Protein AF-0000000076759336 (afdb_homodimer)

Sequence (88 aa):
MPDYKDQIIENLQKEVEELKRIVEMQNDIIRDLREQLRKNSSNSMPDYKDQIIENLQKEVEELKRIVEMQNDIIRDLREQLRKNSSNS

Radius of gyration: 19.63 Å; Cα contacts (8 Å, |Δi|>4): 50; chains: 2; bounding box: 24×59×35 Å

pLDDT: mean 93.26, std 11.17, range [51.22, 98.94]

Secondary structure (DSSP, 8-state):
---HHHHHHHHHHHHHHHHHHHHHHHHHHHHHHHHHHHHHHHH-/---HHHHHHHHHHHHHHHHHHHHHHHHHHHHHHHHHHHHHHHH-

Foldseek 3Di:
DPDPVNVVVVVVVVVVVVVVVVVVVVVVVVVVVVVVVVVVVVVD/DPDPVNVVVVVVVVVVVVVVVVVVVVVVVVVVVVVVVVVVVVVD

Solvent-accessible surface area (backbone atoms only — not comparable to full-atom values): 4906 Å² total; per-residue (Å²): 123,83,53,68,68,55,55,51,44,52,54,44,51,52,50,40,52,52,44,52,52,50,45,51,52,48,51,50,51,45,52,52,49,51,50,54,51,51,55,54,60,71,71,102,125,85,52,68,67,55,55,52,44,53,53,41,50,51,48,39,52,52,44,52,51,49,44,53,51,48,49,49,52,45,52,53,48,51,52,53,52,51,55,54,56,70,74,98

Structure (mmCIF, N/CA/C/O backbone):
data_AF-0000000076759336-model_v1
#
loop_
_entity.id
_entity.type
_entity.pdbx_description
1 polymer Transposase
#
loop_
_atom_site.group_PDB
_atom_site.id
_atom_site.type_symbol
_atom_site.label_atom_id
_atom_site.label_alt_id
_atom_site.label_comp_id
_atom_site.label_asym_id
_atom_site.label_entity_id
_atom_site.label_seq_id
_atom_site.pdbx_PDB_ins_code
_atom_site.Cartn_x
_atom_site.Cartn_y
_atom_site.Cartn_z
_atom_site.occupancy
_atom_site.B_iso_or_equiv
_atom_site.auth_seq_id
_atom_site.auth_comp_id
_atom_site.auth_asym_id
_atom_site.auth_atom_id
_atom_site.pdbx_PDB_model_num
ATOM 1 N N . MET A 1 1 ? 10.164 29.656 14.469 1 51.31 1 MET A N 1
ATOM 2 C CA . MET A 1 1 ? 10.055 28.281 14.945 1 51.31 1 MET A CA 1
ATOM 3 C C . MET A 1 1 ? 9.031 27.5 14.125 1 51.31 1 MET A C 1
ATOM 5 O O . MET A 1 1 ? 7.938 28 13.859 1 51.31 1 MET A O 1
ATOM 9 N N . PRO A 1 2 ? 9.352 26.547 13.352 1 61.44 2 PRO A N 1
ATOM 10 C CA . PRO A 1 2 ? 8.242 25.984 12.594 1 61.44 2 PRO A CA 1
ATOM 11 C C . PRO A 1 2 ? 7.059 25.594 13.477 1 61.44 2 PRO A C 1
ATOM 13 O O . PRO A 1 2 ? 7.25 25.141 14.602 1 61.44 2 PRO A O 1
ATOM 16 N N . ASP A 1 3 ? 5.797 26.188 13.312 1 85.56 3 ASP A N 1
ATOM 17 C CA . ASP A 1 3 ? 4.531 25.844 13.961 1 85.56 3 ASP A CA 1
ATOM 18 C C . ASP A 1 3 ? 4.34 24.328 14.039 1 85.56 3 ASP A C 1
ATOM 20 O O . ASP A 1 3 ? 4.688 23.609 13.102 1 85.56 3 ASP A O 1
ATOM 24 N N . TYR A 1 4 ? 4.473 23.953 15.281 1 91.62 4 TYR A N 1
ATOM 25 C CA . TYR A 1 4 ? 4.273 22.547 15.602 1 91.62 4 TYR A CA 1
ATOM 26 C C . TYR A 1 4 ? 3.373 21.875 14.578 1 91.62 4 TYR A C 1
ATOM 28 O O . TYR A 1 4 ? 3.629 20.734 14.164 1 91.62 4 TYR A O 1
ATOM 36 N N . LYS A 1 5 ? 2.277 22.469 14.195 1 94.62 5 LYS A N 1
ATOM 37 C CA . LYS A 1 5 ? 1.328 21.906 13.234 1 94.62 5 LYS A CA 1
ATOM 38 C C . LYS A 1 5 ? 1.969 21.75 11.859 1 94.62 5 LYS A C 1
ATOM 40 O O . LYS A 1 5 ? 1.66 20.797 11.125 1 94.62 5 LYS A O 1
ATOM 45 N N . ASP A 1 6 ? 2.873 22.594 11.523 1 94.25 6 ASP A N 1
ATOM 46 C CA . ASP A 1 6 ? 3.602 22.469 10.266 1 94.25 6 ASP A CA 1
ATOM 47 C C . ASP A 1 6 ? 4.445 21.188 10.25 1 94.25 6 ASP A C 1
ATOM 49 O O . ASP A 1 6 ? 4.527 20.5 9.227 1 94.25 6 ASP A O 1
ATOM 53 N N . GLN A 1 7 ? 5.062 20.953 11.305 1 95.81 7 GLN A N 1
ATOM 54 C CA . GLN A 1 7 ? 5.883 19.75 11.422 1 95.81 7 GLN A CA 1
ATOM 55 C C . GLN A 1 7 ? 5.035 18.484 11.305 1 95.81 7 GLN A C 1
ATOM 57 O O . GLN A 1 7 ? 5.453 17.5 10.68 1 95.81 7 GLN A O 1
ATOM 62 N N . ILE A 1 8 ? 3.832 18.484 11.898 1 96.94 8 ILE A N 1
ATOM 63 C CA . ILE A 1 8 ? 2.926 17.344 11.82 1 96.94 8 ILE A CA 1
ATOM 64 C C . ILE A 1 8 ? 2.523 17.109 10.367 1 96.94 8 ILE A C 1
ATOM 66 O O . ILE A 1 8 ? 2.57 15.969 9.891 1 96.94 8 ILE A O 1
ATOM 70 N N . ILE A 1 9 ? 2.18 18.172 9.703 1 97.75 9 ILE A N 1
ATOM 71 C CA . ILE A 1 9 ? 1.753 18.094 8.305 1 97.75 9 ILE A CA 1
ATOM 72 C C . ILE A 1 9 ? 2.873 17.5 7.457 1 97.75 9 ILE A C 1
ATOM 74 O O . ILE A 1 9 ? 2.637 16.594 6.652 1 97.75 9 ILE A O 1
ATOM 78 N N . GLU A 1 10 ? 4.074 17.984 7.719 1 97.81 10 GLU A N 1
ATOM 79 C CA . GLU A 1 10 ? 5.219 17.5 6.957 1 97.81 10 GLU A CA 1
ATOM 80 C C . GLU A 1 10 ? 5.445 16 7.199 1 97.81 10 GLU A C 1
ATOM 82 O O . GLU A 1 10 ? 5.707 15.25 6.262 1 97.81 10 GLU A O 1
ATOM 87 N N . ASN A 1 11 ? 5.367 15.633 8.43 1 98.44 11 ASN A N 1
ATOM 88 C CA . ASN A 1 11 ? 5.559 14.227 8.773 1 98.44 11 ASN A CA 1
ATOM 89 C C . ASN A 1 11 ? 4.484 13.344 8.141 1 98.44 11 ASN A C 1
ATOM 91 O O . ASN A 1 11 ? 4.785 12.266 7.621 1 98.44 11 ASN A O 1
ATOM 95 N N . LEU A 1 12 ? 3.262 13.82 8.188 1 98.81 12 LEU A N 1
ATOM 96 C CA . LEU A 1 12 ? 2.164 13.055 7.605 1 98.81 12 LEU A CA 1
ATOM 97 C C . LEU A 1 12 ? 2.312 12.969 6.09 1 98.81 12 LEU A C 1
ATOM 99 O O . LEU A 1 12 ? 2.047 11.914 5.5 1 98.81 12 LEU A O 1
ATOM 103 N N . GLN A 1 13 ? 2.723 13.914 5.453 1 98.88 13 GLN A N 1
ATOM 104 C CA . GLN A 1 13 ? 2.947 13.898 4.012 1 98.88 13 GLN A CA 1
ATOM 105 C C . GLN A 1 13 ? 4.027 12.891 3.635 1 98.88 13 GLN A C 1
ATOM 107 O O . GLN A 1 13 ? 3.898 12.18 2.637 1 98.88 13 GLN A O 1
ATOM 112 N N . LYS A 1 14 ? 5.023 12.914 4.449 1 98.88 14 LYS A N 1
ATOM 113 C CA . LYS A 1 14 ? 6.086 11.945 4.207 1 98.88 14 LYS A CA 1
ATOM 114 C C . LYS A 1 14 ? 5.566 10.516 4.344 1 98.88 14 LYS A C 1
ATOM 116 O O . LYS A 1 14 ? 5.934 9.633 3.562 1 98.88 14 LYS A O 1
ATOM 121 N N . GLU A 1 15 ? 4.758 10.344 5.344 1 98.88 15 GLU A N 1
ATOM 122 C CA . GLU A 1 15 ? 4.176 9.016 5.543 1 98.88 15 GLU A CA 1
ATOM 123 C C . GLU A 1 15 ? 3.277 8.625 4.375 1 98.88 15 GLU A C 1
ATOM 125 O O . GLU A 1 15 ? 3.32 7.488 3.906 1 98.88 15 GLU A O 1
ATOM 130 N N . VAL A 1 16 ? 2.527 9.492 3.959 1 98.94 16 VAL A N 1
ATOM 131 C CA . VAL A 1 16 ? 1.648 9.25 2.818 1 98.94 16 VAL A CA 1
ATOM 132 C C . VAL A 1 16 ? 2.479 8.859 1.599 1 98.94 16 VAL A C 1
ATOM 134 O O . VAL A 1 16 ? 2.162 7.895 0.906 1 98.94 16 VAL A O 1
ATOM 137 N N . GLU A 1 17 ? 3.49 9.578 1.384 1 98.81 17 GLU A N 1
ATOM 138 C CA . GLU A 1 17 ? 4.34 9.289 0.232 1 98.81 17 GLU A CA 1
ATOM 139 C C . GLU A 1 17 ? 4.969 7.906 0.337 1 98.81 17 GLU A C 1
ATOM 141 O O . GLU A 1 17 ? 5.051 7.18 -0.654 1 98.81 17 GLU A O 1
ATOM 146 N N . GLU A 1 18 ? 5.465 7.57 1.46 1 98.88 18 GLU A N 1
ATOM 147 C CA . GLU A 1 18 ? 6.066 6.254 1.65 1 98.88 18 GLU A CA 1
ATOM 148 C C . GLU A 1 18 ? 5.047 5.141 1.433 1 98.88 18 GLU A C 1
ATOM 150 O O . GLU A 1 18 ? 5.336 4.148 0.763 1 98.88 18 GLU A O 1
ATOM 155 N N . LEU A 1 19 ? 3.895 5.383 1.975 1 98.94 19 LEU A N 1
ATOM 156 C CA . LEU A 1 19 ? 2.855 4.363 1.846 1 98.94 19 LEU A CA 1
ATOM 157 C C . LEU A 1 19 ? 2.412 4.223 0.393 1 98.94 19 LEU A C 1
ATOM 159 O O . LEU A 1 19 ? 2.152 3.109 -0.074 1 98.94 19 LEU A O 1
ATOM 163 N N . LYS A 1 20 ? 2.344 5.301 -0.288 1 98.94 20 LYS A N 1
ATOM 164 C CA . LYS A 1 20 ? 2.004 5.238 -1.706 1 98.94 20 LYS A CA 1
ATOM 165 C C . LYS A 1 20 ? 3.059 4.469 -2.492 1 98.94 20 LYS A C 1
ATOM 167 O O . LYS A 1 20 ? 2.729 3.715 -3.41 1 98.94 20 LYS A O 1
ATOM 172 N N . ARG A 1 21 ? 4.305 4.633 -2.133 1 98.94 21 ARG A N 1
ATOM 173 C CA . ARG A 1 21 ? 5.379 3.879 -2.77 1 98.94 21 ARG A CA 1
ATOM 174 C C . ARG A 1 21 ? 5.238 2.387 -2.492 1 98.94 21 ARG A C 1
ATOM 176 O O . ARG A 1 21 ? 5.414 1.563 -3.395 1 98.94 21 ARG A O 1
ATOM 183 N N . ILE A 1 22 ? 4.902 2.059 -1.271 1 98.94 22 ILE A N 1
ATOM 184 C CA . ILE A 1 22 ? 4.727 0.662 -0.889 1 98.94 22 ILE A CA 1
ATOM 185 C C . ILE A 1 22 ? 3.584 0.047 -1.692 1 98.94 22 ILE A C 1
ATOM 187 O O . ILE A 1 22 ? 3.719 -1.053 -2.234 1 98.94 22 ILE A O 1
ATOM 191 N N . VAL A 1 23 ? 2.553 0.744 -1.825 1 98.94 23 VAL A N 1
ATOM 192 C CA . VAL A 1 23 ? 1.379 0.253 -2.537 1 98.94 23 VAL A CA 1
ATOM 193 C C . VAL A 1 23 ? 1.736 -0.022 -3.996 1 98.94 23 VAL A C 1
ATOM 195 O O . VAL A 1 23 ? 1.337 -1.045 -4.559 1 98.94 23 VAL A O 1
ATOM 198 N N . GLU A 1 24 ? 2.471 0.875 -4.555 1 98.88 24 GLU A N 1
ATOM 199 C CA . GLU A 1 24 ? 2.889 0.703 -5.941 1 98.88 24 GLU A CA 1
ATOM 200 C C . GLU A 1 24 ? 3.76 -0.54 -6.105 1 98.88 24 GLU A C 1
ATOM 202 O O . GLU A 1 24 ? 3.561 -1.324 -7.035 1 98.88 24 GLU A O 1
ATOM 207 N N . MET A 1 25 ? 4.684 -0.655 -5.16 1 98.94 25 MET A N 1
ATOM 208 C CA . MET A 1 25 ? 5.566 -1.815 -5.215 1 98.94 25 MET A CA 1
ATOM 209 C C . MET A 1 25 ? 4.77 -3.111 -5.094 1 98.94 25 MET A C 1
ATOM 211 O O . MET A 1 25 ? 5.016 -4.066 -5.836 1 98.94 25 MET A O 1
ATOM 215 N N . GLN A 1 26 ? 3.818 -3.023 -4.148 1 98.94 26 GLN A N 1
ATOM 216 C CA . GLN A 1 26 ? 3.031 -4.227 -3.898 1 98.94 26 GLN A CA 1
ATOM 217 C C . GLN A 1 26 ? 2.123 -4.547 -5.082 1 98.94 26 GLN A C 1
ATOM 219 O O . GLN A 1 26 ? 1.893 -5.715 -5.398 1 98.94 26 GLN A O 1
ATOM 224 N N . ASN A 1 27 ? 1.634 -3.568 -5.691 1 98.94 27 ASN A N 1
ATOM 225 C CA . ASN A 1 27 ? 0.878 -3.773 -6.922 1 98.94 27 ASN A CA 1
ATOM 226 C C . ASN A 1 27 ? 1.704 -4.516 -7.969 1 98.94 27 ASN A C 1
ATOM 228 O O . ASN A 1 27 ? 1.195 -5.41 -8.648 1 98.94 27 ASN A O 1
ATOM 232 N N . ASP A 1 28 ? 2.928 -4.086 -8.102 1 98.88 28 ASP A N 1
ATOM 233 C CA . ASP A 1 28 ? 3.818 -4.746 -9.047 1 98.88 28 ASP A CA 1
ATOM 234 C C . ASP A 1 28 ? 4.035 -6.211 -8.672 1 98.88 28 ASP A C 1
ATOM 236 O O . ASP A 1 28 ? 3.988 -7.094 -9.531 1 98.88 28 ASP A O 1
ATOM 240 N N . ILE A 1 29 ? 4.238 -6.449 -7.418 1 98.94 29 ILE A N 1
ATOM 241 C CA . ILE A 1 29 ? 4.473 -7.797 -6.914 1 98.94 29 ILE A CA 1
ATOM 242 C C . ILE A 1 29 ? 3.252 -8.672 -7.191 1 98.94 29 ILE A C 1
ATOM 244 O O . ILE A 1 29 ? 3.387 -9.805 -7.668 1 98.94 29 ILE A O 1
ATOM 248 N N . ILE A 1 30 ? 2.1 -8.109 -6.945 1 98.94 30 ILE A N 1
ATOM 249 C CA . ILE A 1 30 ? 0.848 -8.828 -7.152 1 98.94 30 ILE A CA 1
ATOM 250 C C . ILE A 1 30 ? 0.693 -9.18 -8.633 1 98.94 30 ILE A C 1
ATOM 252 O O . ILE A 1 30 ? 0.342 -10.312 -8.977 1 98.94 30 ILE A O 1
ATOM 256 N N . ARG A 1 31 ? 1.016 -8.172 -9.461 1 98.75 31 ARG A N 1
ATOM 257 C CA . ARG A 1 31 ? 0.93 -8.406 -10.898 1 98.75 31 ARG A CA 1
ATOM 258 C C . ARG A 1 31 ? 1.85 -9.539 -11.328 1 98.75 31 ARG A C 1
ATOM 260 O O . ARG A 1 31 ? 1.444 -10.422 -12.086 1 98.75 31 ARG A O 1
ATOM 267 N N . ASP A 1 32 ? 3.059 -9.609 -10.859 1 98.81 32 ASP A N 1
ATOM 268 C CA . ASP A 1 32 ? 4.039 -10.625 -11.211 1 98.81 32 ASP A CA 1
ATOM 269 C C . ASP A 1 32 ? 3.59 -12.008 -10.742 1 98.81 32 ASP A C 1
ATOM 271 O O . ASP A 1 32 ? 3.688 -12.984 -11.484 1 98.81 32 ASP A O 1
ATOM 275 N N . LEU A 1 33 ? 3.078 -12.023 -9.617 1 98.69 33 LEU A N 1
ATOM 276 C CA . LEU A 1 33 ? 2.658 -13.297 -9.031 1 98.69 33 LEU A CA 1
ATOM 277 C C . LEU A 1 33 ? 1.467 -13.875 -9.789 1 98.69 33 LEU A C 1
ATOM 279 O O . LEU A 1 33 ? 1.409 -15.078 -10.039 1 98.69 33 LEU A O 1
ATOM 283 N N . ARG A 1 34 ? 0.642 -13 -10.195 1 98.12 34 ARG A N 1
ATOM 284 C CA . ARG A 1 34 ? -0.527 -13.438 -10.953 1 98.12 34 ARG A CA 1
ATOM 285 C C . ARG A 1 34 ? -0.124 -13.953 -12.328 1 98.12 34 ARG A C 1
ATOM 287 O O . ARG A 1 34 ? -0.702 -14.922 -12.828 1 98.12 34 ARG A O 1
ATOM 294 N N . GLU A 1 35 ? 0.851 -13.352 -12.875 1 97.62 35 GLU A N 1
ATOM 295 C CA . GLU A 1 35 ? 1.344 -13.797 -14.172 1 97.62 35 GLU A CA 1
ATOM 296 C C . GLU A 1 35 ? 1.999 -15.164 -14.078 1 97.62 35 GLU A C 1
ATOM 298 O O . GLU A 1 35 ? 1.8 -16.016 -14.945 1 97.62 35 GLU A O 1
ATOM 303 N N . GLN A 1 36 ? 2.734 -15.367 -13.047 1 97.44 36 GLN A N 1
ATOM 304 C CA . GLN A 1 36 ? 3.385 -16.656 -12.828 1 97.44 36 GLN A CA 1
ATOM 305 C C . GLN A 1 36 ? 2.355 -17.766 -12.641 1 97.44 36 GLN A C 1
ATOM 307 O O . GLN A 1 36 ? 2.498 -18.859 -13.195 1 97.44 36 GLN A O 1
ATOM 312 N N . LEU A 1 37 ? 1.3 -17.469 -11.961 1 95.94 37 LEU A N 1
ATOM 313 C CA . LEU A 1 37 ? 0.236 -18.438 -11.711 1 95.94 37 LEU A CA 1
ATOM 314 C C . LEU A 1 37 ? -0.478 -18.797 -13.016 1 95.94 37 LEU A C 1
ATOM 316 O O . LEU A 1 37 ? -0.794 -19.969 -13.242 1 95.94 37 LEU A O 1
ATOM 320 N N . ARG A 1 38 ? -0.638 -17.75 -13.773 1 95.31 38 ARG A N 1
ATOM 321 C CA . ARG A 1 38 ? -1.284 -17.953 -15.07 1 95.31 38 ARG A CA 1
ATOM 322 C C . ARG A 1 38 ? -0.438 -18.859 -15.961 1 95.31 38 ARG A C 1
ATOM 324 O O . ARG A 1 38 ? -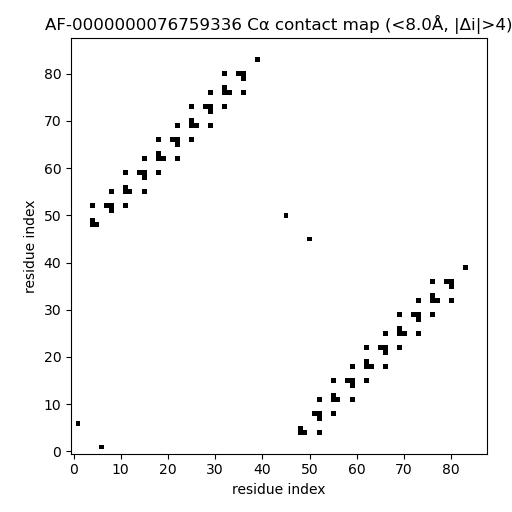0.957 -19.781 -16.594 1 95.31 38 ARG A O 1
ATOM 331 N N . LYS A 1 39 ? 0.869 -18.797 -16.078 1 93.38 39 LYS A N 1
ATOM 332 C CA . LYS A 1 39 ? 1.771 -19.594 -16.906 1 93.38 39 LYS A CA 1
ATOM 333 C C . LYS A 1 39 ? 1.802 -21.047 -16.438 1 93.38 39 LYS A C 1
ATOM 335 O O . LYS A 1 39 ? 1.863 -21.969 -17.266 1 93.38 39 LYS A O 1
ATOM 340 N N . ASN A 1 40 ? 1.664 -21.297 -15.188 1 86.62 40 ASN A N 1
ATOM 341 C CA . ASN A 1 4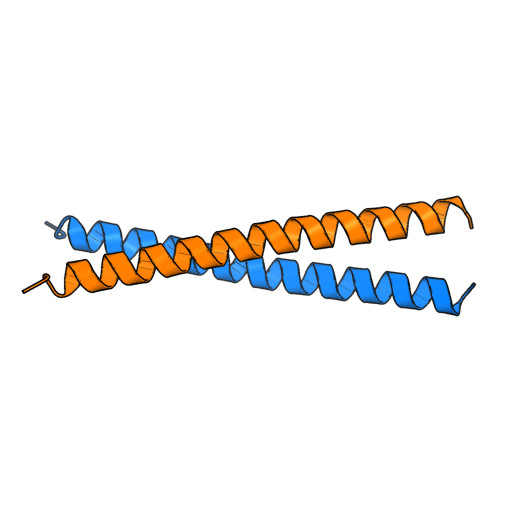0 ? 1.677 -22.641 -14.641 1 86.62 40 ASN A CA 1
ATOM 342 C C . ASN A 1 40 ? 0.396 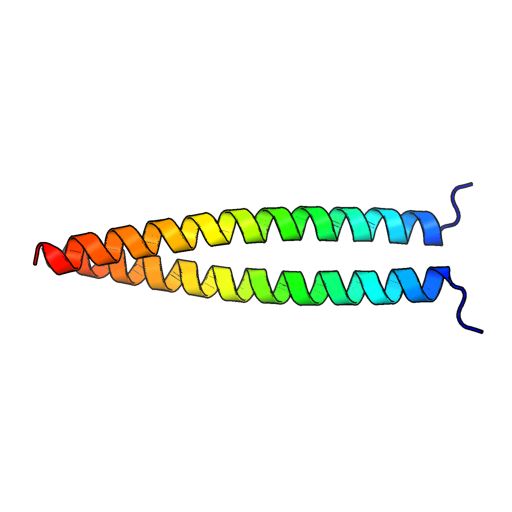-23.391 -14.977 1 86.62 40 ASN A C 1
ATOM 344 O O . ASN A 1 40 ? 0.421 -24.609 -15.172 1 86.62 40 ASN A O 1
ATOM 348 N N . SER A 1 41 ? -0.647 -22.672 -14.992 1 84.5 41 SER A N 1
ATOM 349 C CA . SER A 1 41 ? -1.925 -23.297 -15.312 1 84.5 41 SER A CA 1
ATOM 350 C C . SER A 1 41 ? -2 -23.688 -16.781 1 84.5 41 SER A C 1
ATOM 352 O O . SER A 1 41 ? -2.619 -24.688 -17.141 1 84.5 41 SER A O 1
ATOM 354 N N . SER A 1 42 ? -1.385 -22.844 -17.594 1 80.88 42 SER A N 1
ATOM 355 C CA . SER A 1 42 ? -1.448 -23.125 -19.016 1 80.88 42 SER A CA 1
ATOM 356 C C . SER A 1 42 ? -0.53 -24.281 -19.406 1 80.88 42 SER A C 1
ATOM 358 O O . SER A 1 42 ? -0.766 -24.969 -20.391 1 80.88 42 SER A O 1
ATOM 360 N N . ASN A 1 43 ? 0.469 -24.422 -18.688 1 73.69 43 ASN A N 1
ATOM 361 C CA . ASN A 1 43 ? 1.385 -25.516 -19 1 73.69 43 ASN A CA 1
ATOM 362 C C . ASN A 1 43 ? 0.918 -26.828 -18.375 1 73.69 43 ASN A C 1
ATOM 364 O O . ASN A 1 43 ? 1.438 -27.891 -18.703 1 73.69 43 ASN A O 1
ATOM 368 N N . SER A 1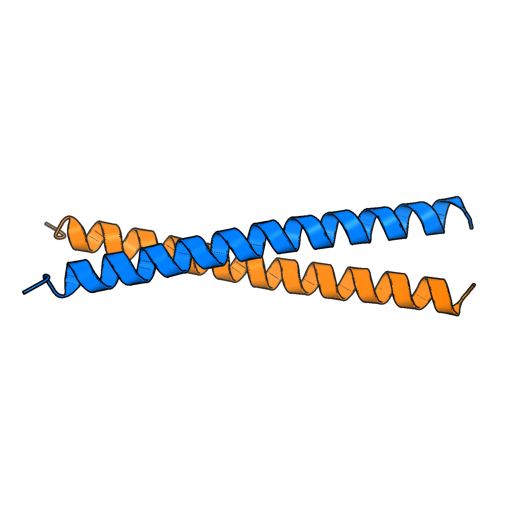 44 ? 0.066 -26.812 -17.375 1 60.34 44 SER A N 1
ATOM 369 C CA . SER A 1 44 ? -0.435 -28.078 -16.859 1 60.34 44 SER A CA 1
ATOM 370 C C . SER A 1 44 ? -1.606 -28.594 -17.688 1 60.34 44 SER A C 1
ATOM 372 O O . SER A 1 44 ? -1.743 -29.797 -17.906 1 60.34 44 SER A O 1
ATOM 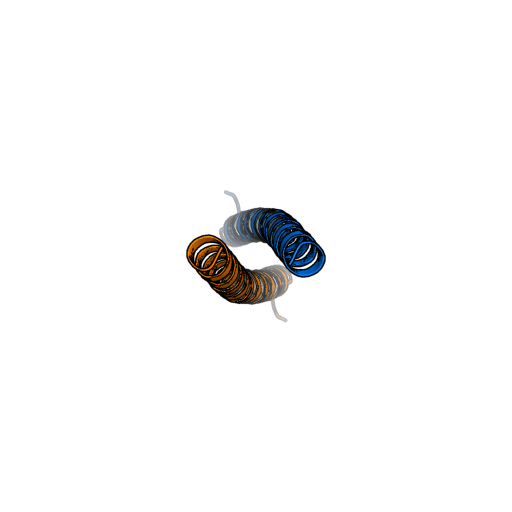374 N N . MET B 1 1 ? -13.906 28.125 14.25 1 51.22 1 MET B N 1
ATOM 375 C CA . MET B 1 1 ? -13.664 27.672 12.883 1 51.22 1 MET B CA 1
ATOM 376 C C . MET B 1 1 ? -12.477 26.719 12.828 1 51.22 1 MET B C 1
ATOM 378 O O . MET B 1 1 ? -11.43 26.984 13.43 1 51.22 1 MET B O 1
ATOM 382 N N . PRO B 1 2 ? -12.609 25.453 12.539 1 61.12 2 PRO B N 1
ATOM 383 C CA . PRO B 1 2 ? -11.383 24.656 12.609 1 61.12 2 PRO B CA 1
ATOM 384 C C . PRO B 1 2 ? -10.234 25.266 11.812 1 61.12 2 PRO B C 1
ATOM 386 O O . PRO B 1 2 ? -10.453 25.844 10.742 1 61.12 2 PRO B O 1
ATOM 389 N N . ASP B 1 3 ? -9.055 25.641 12.422 1 85.88 3 ASP B N 1
ATOM 390 C CA . ASP B 1 3 ? -7.805 26.078 11.812 1 85.88 3 ASP B CA 1
ATOM 391 C C . ASP B 1 3 ? -7.457 25.234 10.594 1 85.88 3 ASP B C 1
ATOM 393 O O . ASP B 1 3 ? -7.68 24.016 10.586 1 85.88 3 ASP B O 1
ATOM 397 N N . TYR B 1 4 ? -7.59 25.969 9.516 1 91.5 4 TYR B N 1
ATOM 398 C CA . TYR B 1 4 ? -7.258 25.359 8.227 1 91.5 4 TYR B CA 1
ATOM 399 C C . TYR B 1 4 ? -6.242 24.25 8.383 1 91.5 4 TYR B C 1
ATOM 401 O O . TYR B 1 4 ? -6.359 23.188 7.75 1 91.5 4 TYR B O 1
ATOM 409 N N . LYS B 1 5 ? -5.199 24.422 9.141 1 94.69 5 LYS B N 1
ATOM 410 C CA . LYS B 1 5 ? -4.148 23.438 9.359 1 94.69 5 LYS B CA 1
ATOM 411 C C . LYS B 1 5 ? -4.699 22.188 10.055 1 94.69 5 LYS B C 1
ATOM 413 O O . LYS B 1 5 ? -4.254 21.078 9.789 1 94.69 5 LYS B O 1
ATOM 418 N N . ASP B 1 6 ? -5.656 22.359 10.875 1 94.19 6 ASP B N 1
ATOM 419 C CA . ASP B 1 6 ? -6.301 21.219 11.523 1 94.19 6 ASP B CA 1
ATOM 420 C C . ASP B 1 6 ? -7 20.328 10.492 1 94.19 6 ASP B C 1
ATOM 422 O O . ASP B 1 6 ? -6.957 19.094 10.594 1 94.19 6 ASP B O 1
ATOM 426 N N . GLN B 1 7 ? -7.645 20.922 9.617 1 95.75 7 GLN B N 1
ATOM 427 C CA .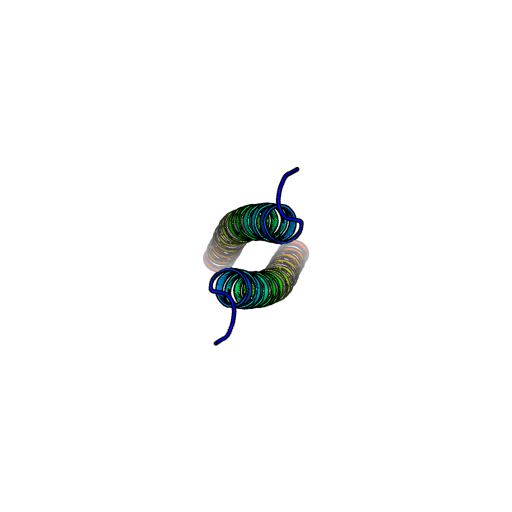 GLN B 1 7 ? -8.344 20.188 8.562 1 95.75 7 GLN B CA 1
ATOM 428 C C . GLN B 1 7 ? -7.359 19.406 7.695 1 95.75 7 GLN B C 1
ATOM 430 O O . GLN B 1 7 ? -7.637 18.281 7.301 1 95.75 7 GLN B O 1
ATOM 435 N N . ILE B 1 8 ? -6.195 20.016 7.395 1 96.94 8 ILE B N 1
ATOM 436 C CA . ILE B 1 8 ? -5.168 19.344 6.598 1 96.94 8 ILE B CA 1
ATOM 437 C C . ILE B 1 8 ? -4.668 18.109 7.336 1 96.94 8 ILE B C 1
ATOM 439 O O . ILE B 1 8 ? -4.566 17.031 6.75 1 96.94 8 ILE B O 1
ATOM 443 N N . ILE B 1 9 ? -4.398 18.281 8.602 1 97.69 9 ILE B N 1
ATOM 444 C CA . ILE B 1 9 ? -3.895 17.188 9.438 1 97.69 9 ILE B CA 1
ATOM 445 C C . ILE B 1 9 ? -4.898 16.047 9.445 1 97.69 9 ILE B C 1
ATOM 447 O O . ILE B 1 9 ? -4.527 14.883 9.25 1 97.69 9 ILE B O 1
ATOM 451 N N . GLU B 1 10 ? -6.148 16.406 9.602 1 97.88 10 GLU B N 1
ATOM 452 C CA . GLU B 1 10 ? -7.195 15.398 9.641 1 97.88 10 GLU B CA 1
ATOM 453 C C . GLU B 1 10 ? -7.277 14.641 8.32 1 97.88 10 GLU B C 1
ATOM 455 O O . GLU B 1 10 ? -7.414 13.414 8.305 1 97.88 10 GLU B O 1
ATOM 460 N N . ASN B 1 11 ? -7.227 15.367 7.254 1 98.38 11 ASN B N 1
ATOM 461 C CA . ASN B 1 11 ? -7.285 14.75 5.934 1 98.38 11 ASN B CA 1
ATOM 462 C C . ASN B 1 11 ? -6.094 13.828 5.691 1 98.38 11 ASN B C 1
ATOM 464 O O . ASN B 1 11 ? -6.25 12.727 5.16 1 98.38 11 ASN B O 1
ATOM 468 N N . LEU B 1 12 ? -4.941 14.289 6.105 1 98.81 12 LEU B N 1
ATOM 469 C CA . LEU B 1 12 ? -3.738 13.477 5.93 1 98.81 12 LEU B CA 1
ATOM 470 C C . LEU B 1 12 ? -3.793 12.227 6.793 1 98.81 12 LEU B C 1
ATOM 472 O O . LEU B 1 12 ? -3.389 11.148 6.355 1 98.81 12 LEU B O 1
ATOM 476 N N . GLN B 1 13 ? -4.266 12.266 7.914 1 98.81 13 GLN B N 1
ATOM 477 C CA . GLN B 1 13 ? -4.41 11.109 8.789 1 98.81 13 GLN B CA 1
ATOM 478 C C . GLN B 1 13 ? -5.352 10.078 8.188 1 98.81 13 GLN B C 1
ATOM 480 O O . GLN B 1 13 ? -5.09 8.875 8.258 1 98.81 13 GLN B O 1
ATOM 485 N N . LYS B 1 14 ? -6.379 10.617 7.66 1 98.88 14 LYS B N 1
ATOM 486 C CA . LYS B 1 14 ? -7.316 9.711 7.004 1 98.88 14 LYS B CA 1
ATOM 487 C C . LYS B 1 14 ? -6.656 9 5.828 1 98.88 14 LYS B C 1
ATOM 489 O O . LYS B 1 14 ? -6.887 7.805 5.609 1 98.88 14 LYS B O 1
ATOM 494 N N . GLU B 1 15 ? -5.887 9.758 5.098 1 98.88 15 GLU B N 1
ATOM 495 C CA . GLU B 1 15 ? -5.18 9.156 3.965 1 98.88 15 GLU B CA 1
ATOM 496 C C . GLU B 1 15 ? -4.176 8.109 4.434 1 98.88 15 GLU B C 1
ATOM 498 O O . GLU B 1 15 ? -4.07 7.035 3.834 1 98.88 15 GLU B O 1
ATOM 503 N N . VAL B 1 16 ? -3.496 8.398 5.402 1 98.94 16 VAL B N 1
ATOM 504 C CA . VAL B 1 16 ? -2.535 7.461 5.969 1 98.94 16 VAL B CA 1
ATOM 505 C C . VAL B 1 16 ? -3.25 6.18 6.391 1 98.94 16 VAL B C 1
ATOM 507 O O . VAL B 1 16 ? -2.795 5.074 6.082 1 98.94 16 VAL B O 1
ATOM 510 N N . GLU B 1 17 ? -4.32 6.344 7.039 1 98.81 17 GLU B N 1
ATOM 511 C CA . GLU B 1 17 ? -5.07 5.18 7.496 1 98.81 17 GLU B CA 1
ATOM 512 C C . GLU B 1 17 ? -5.547 4.332 6.316 1 98.81 17 GLU B C 1
ATOM 514 O O . GLU B 1 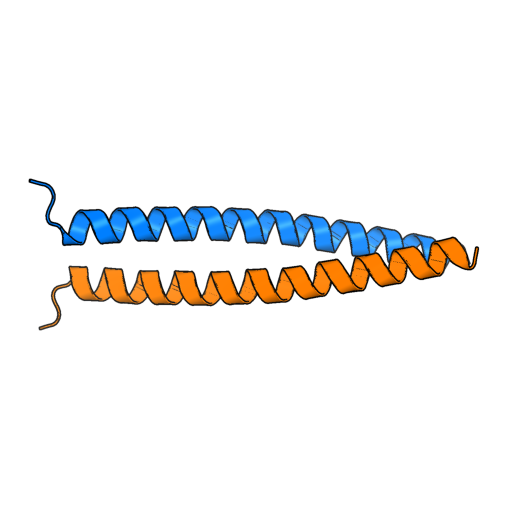17 ? -5.492 3.104 6.363 1 98.81 17 GLU B O 1
ATOM 519 N N . GLU B 1 18 ? -6.066 4.949 5.34 1 98.88 18 GLU B N 1
ATOM 520 C CA . GLU B 1 18 ? -6.531 4.223 4.164 1 98.88 18 GLU B CA 1
ATOM 521 C C . GLU B 1 18 ? -5.383 3.482 3.482 1 98.88 18 GLU B C 1
ATOM 523 O O . GLU B 1 18 ? -5.523 2.316 3.107 1 98.88 18 GLU B O 1
ATOM 528 N N . LEU B 1 19 ? -4.301 4.168 3.375 1 98.94 19 LEU B N 1
ATOM 529 C CA . LEU B 1 19 ? -3.154 3.555 2.715 1 98.94 19 LEU B CA 1
ATOM 530 C C . LEU B 1 19 ? -2.621 2.381 3.531 1 98.94 19 LEU B C 1
ATOM 532 O O . LEU B 1 19 ? -2.219 1.36 2.969 1 98.94 19 LEU B O 1
ATOM 536 N N . LYS B 1 20 ? -2.639 2.529 4.812 1 98.94 20 LYS B N 1
ATOM 537 C CA . LYS B 1 20 ? -2.215 1.425 5.668 1 98.94 20 LYS B CA 1
ATOM 538 C C . LYS B 1 20 ? -3.135 0.218 5.508 1 98.94 20 LYS B C 1
ATOM 540 O O . LYS B 1 20 ? -2.674 -0.925 5.516 1 98.94 20 LYS B O 1
ATOM 545 N N . ARG B 1 21 ? -4.402 0.459 5.355 1 98.94 21 ARG B N 1
ATOM 546 C CA . ARG B 1 21 ? -5.352 -0.622 5.109 1 98.94 21 ARG B CA 1
ATOM 547 C C . ARG B 1 21 ? -5.062 -1.315 3.783 1 98.94 21 ARG B C 1
ATOM 549 O O . ARG B 1 21 ? -5.102 -2.545 3.699 1 98.94 21 ARG B O 1
ATOM 556 N N . ILE B 1 22 ? -4.758 -0.526 2.779 1 98.94 22 ILE B N 1
ATOM 557 C CA . ILE B 1 22 ? -4.453 -1.076 1.462 1 98.94 22 ILE B CA 1
ATOM 558 C C . ILE B 1 22 ? -3.209 -1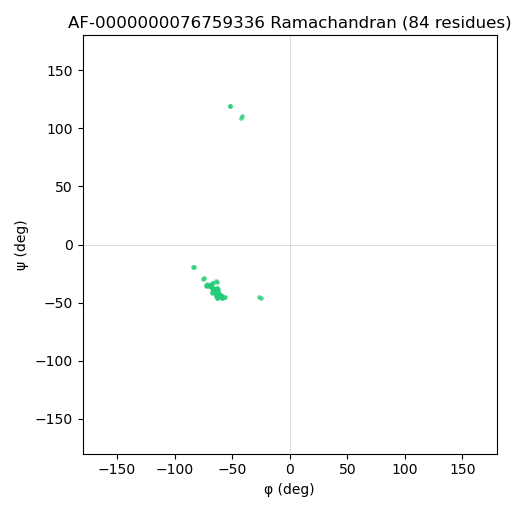.954 1.545 1 98.94 22 ILE B C 1
ATOM 560 O O . ILE B 1 22 ? -3.193 -3.072 1.024 1 98.94 22 ILE B O 1
ATOM 564 N N . VAL B 1 23 ? -2.26 -1.518 2.197 1 98.94 23 VAL B N 1
ATOM 565 C CA . VAL B 1 23 ? -1.001 -2.246 2.326 1 98.94 23 VAL B CA 1
ATOM 566 C C . VAL B 1 23 ? -1.249 -3.59 3.008 1 98.94 23 VAL B C 1
ATOM 568 O O . VAL B 1 23 ? -0.713 -4.617 2.582 1 98.94 23 VAL B O 1
ATOM 571 N N . GLU B 1 24 ? -2.049 -3.547 4.023 1 98.88 24 GLU B N 1
ATOM 572 C CA . GLU B 1 24 ? -2.371 -4.777 4.738 1 98.88 24 GLU B CA 1
ATOM 573 C C . GLU B 1 24 ? -3.096 -5.77 3.834 1 98.88 24 GLU B C 1
ATOM 575 O O . GLU B 1 24 ? -2.766 -6.957 3.816 1 98.88 24 GLU B O 1
ATOM 580 N N . MET B 1 25 ? -4.043 -5.223 3.123 1 98.94 25 MET B N 1
ATOM 581 C CA . MET B 1 25 ? -4.797 -6.082 2.217 1 98.94 25 MET B CA 1
ATOM 582 C C . MET B 1 25 ? -3.883 -6.703 1.167 1 98.94 25 MET B C 1
ATOM 584 O O . MET B 1 25 ? -3.982 -7.898 0.88 1 98.94 25 MET B O 1
ATOM 588 N N . GLN B 1 26 ? -2.994 -5.793 0.681 1 98.94 26 GLN B N 1
ATOM 589 C CA . GLN B 1 26 ? -2.105 -6.258 -0.377 1 98.94 26 GLN B CA 1
ATOM 590 C C . GLN B 1 26 ? -1.095 -7.27 0.158 1 98.94 26 GLN B C 1
ATOM 592 O O . GLN B 1 26 ? -0.727 -8.211 -0.541 1 98.94 26 GLN B O 1
ATOM 597 N N . ASN B 1 27 ? -0.68 -7.082 1.337 1 98.94 27 ASN B N 1
ATOM 598 C CA . ASN B 1 27 ? 0.165 -8.078 1.985 1 98.94 27 ASN B CA 1
ATOM 599 C C . ASN B 1 27 ? -0.512 -9.445 2.025 1 98.94 27 ASN B C 1
ATOM 601 O O . ASN B 1 27 ? 0.13 -10.469 1.777 1 98.94 27 ASN B O 1
ATOM 605 N N . ASP B 1 28 ? -1.76 -9.43 2.381 1 98.88 28 ASP B N 1
ATOM 606 C CA . ASP B 1 28 ? -2.516 -10.672 2.416 1 98.88 28 ASP B CA 1
ATOM 607 C C . ASP B 1 28 ? -2.592 -11.312 1.031 1 98.88 28 ASP B C 1
ATOM 609 O O . ASP B 1 28 ? -2.398 -12.523 0.887 1 98.88 28 ASP B O 1
ATOM 613 N N . ILE B 1 29 ? -2.842 -10.508 0.054 1 98.94 29 ILE B N 1
ATOM 614 C CA . ILE B 1 29 ? -2.957 -10.984 -1.322 1 98.94 29 ILE B CA 1
ATOM 615 C C . ILE B 1 29 ? -1.634 -11.602 -1.767 1 98.94 29 ILE B C 1
ATOM 617 O O . ILE B 1 29 ? -1.616 -12.688 -2.348 1 98.94 29 ILE B O 1
ATOM 621 N N . ILE B 1 30 ? -0.562 -10.922 -1.427 1 98.94 30 ILE B N 1
ATOM 622 C CA . ILE B 1 30 ? 0.772 -11.383 -1.793 1 98.94 30 ILE B CA 1
ATOM 623 C C . ILE B 1 30 ? 1.048 -12.734 -1.131 1 98.94 30 ILE B C 1
ATOM 625 O O . ILE B 1 30 ? 1.535 -13.664 -1.779 1 98.94 30 ILE B O 1
ATOM 629 N N . ARG B 1 31 ? 0.673 -12.789 0.155 1 98.75 31 ARG B N 1
ATOM 630 C CA . ARG B 1 31 ? 0.865 -14.039 0.88 1 98.75 31 ARG B CA 1
ATOM 631 C C . ARG B 1 31 ? 0.098 -15.18 0.219 1 98.75 31 ARG B C 1
ATOM 633 O O . ARG B 1 31 ? 0.638 -16.281 0.032 1 98.75 31 ARG B O 1
ATOM 640 N N . ASP B 1 32 ? -1.126 -15.008 -0.187 1 98.81 32 ASP B N 1
ATOM 641 C CA . ASP B 1 32 ? -1.97 -16.031 -0.809 1 98.81 32 ASP B CA 1
ATOM 642 C C . ASP B 1 32 ? -1.4 -16.469 -2.156 1 98.81 32 ASP B C 1
ATOM 644 O O . ASP B 1 32 ? -1.351 -17.656 -2.457 1 98.81 32 ASP B O 1
ATOM 648 N N . LEU B 1 33 ? -0.95 -15.531 -2.854 1 98.69 33 LEU B N 1
ATOM 649 C CA . LEU B 1 33 ? -0.428 -15.82 -4.184 1 98.69 33 LEU B CA 1
ATOM 650 C C . LEU B 1 33 ? 0.859 -16.641 -4.098 1 98.69 33 LEU B C 1
ATOM 652 O O . LEU B 1 33 ? 1.062 -17.562 -4.879 1 98.69 33 LEU B O 1
ATOM 656 N N . ARG B 1 34 ? 1.605 -16.312 -3.113 1 98.12 34 ARG B N 1
ATOM 657 C CA . ARG B 1 34 ? 2.855 -17.047 -2.914 1 98.12 34 ARG B CA 1
ATOM 658 C C . ARG B 1 34 ? 2.59 -18.484 -2.475 1 98.12 34 ARG B C 1
ATOM 660 O O . ARG B 1 34 ? 3.293 -19.406 -2.891 1 98.12 34 ARG B O 1
ATOM 667 N N . GLU B 1 35 ? 1.598 -18.641 -1.712 1 97.62 35 GLU B N 1
ATOM 668 C CA . GLU B 1 35 ? 1.228 -19.984 -1.263 1 97.62 35 GLU B CA 1
ATOM 669 C C . GLU B 1 35 ? 0.719 -20.828 -2.424 1 97.62 35 GLU B C 1
ATOM 671 O O . GLU B 1 35 ? 1.059 -22.016 -2.531 1 97.62 35 GLU B O 1
ATOM 676 N N . GLN B 1 36 ? -0.053 -20.25 -3.252 1 97.38 36 GLN B N 1
ATOM 677 C CA . GLN B 1 36 ? -0.57 -20.953 -4.422 1 97.38 36 GLN B CA 1
ATOM 678 C C . GLN B 1 36 ? 0.562 -21.375 -5.352 1 97.38 36 GLN B C 1
ATOM 680 O O . GLN B 1 36 ? 0.569 -22.5 -5.855 1 97.38 36 GLN B O 1
ATOM 685 N N . LEU B 1 37 ? 1.545 -20.531 -5.492 1 95.75 37 LEU B N 1
ATOM 686 C CA . LEU B 1 37 ? 2.693 -20.828 -6.344 1 95.75 37 LEU B CA 1
ATOM 687 C C . LEU B 1 37 ? 3.51 -21.984 -5.773 1 95.75 37 LEU B C 1
ATOM 689 O O . LEU B 1 37 ? 3.963 -22.859 -6.516 1 95.75 37 LEU B O 1
ATOM 693 N N . ARG B 1 38 ? 3.588 -21.922 -4.465 1 95.12 38 ARG B N 1
ATOM 694 C CA . ARG B 1 38 ? 4.324 -22.984 -3.785 1 95.12 38 ARG B CA 1
ATOM 695 C C . ARG B 1 38 ? 3.631 -24.328 -3.963 1 95.12 38 ARG B C 1
ATOM 697 O O . ARG B 1 38 ? 4.281 -25.328 -4.25 1 95.12 38 ARG B O 1
ATOM 704 N N . LYS B 1 39 ? 2.34 -24.5 -3.92 1 93.5 39 LYS B N 1
ATOM 705 C CA . LYS B 1 39 ? 1.573 -25.734 -4.066 1 93.5 39 LYS B CA 1
ATOM 706 C C . LYS B 1 39 ? 1.677 -26.281 -5.488 1 93.5 39 LYS B C 1
ATOM 708 O O . LYS B 1 39 ? 1.756 -27.5 -5.691 1 93.5 39 LYS B O 1
ATOM 713 N N . ASN B 1 40 ? 1.781 -25.453 -6.445 1 86.56 40 ASN B N 1
ATOM 714 C CA . ASN B 1 40 ? 1.889 -25.875 -7.84 1 86.56 40 ASN B CA 1
ATOM 715 C C . ASN B 1 40 ? 3.26 -26.469 -8.141 1 86.56 40 ASN B C 1
ATOM 717 O O . ASN B 1 40 ? 3.379 -27.375 -8.969 1 86.56 40 ASN B O 1
ATOM 721 N N . SER B 1 41 ? 4.223 -25.922 -7.504 1 84.31 41 SER B N 1
ATOM 722 C CA . SER B 1 41 ? 5.574 -26.422 -7.723 1 84.31 41 SER B CA 1
ATOM 723 C C . SER B 1 41 ? 5.766 -27.797 -7.09 1 84.31 41 SER B C 1
ATOM 725 O O . SER B 1 41 ? 6.516 -28.625 -7.609 1 84.31 41 SER B O 1
ATOM 727 N N . SER B 1 42 ? 5.102 -27.969 -5.988 1 80.56 42 SER B N 1
ATOM 728 C CA . SER B 1 42 ? 5.27 -29.25 -5.305 1 80.56 42 SER B CA 1
ATOM 729 C C . SER B 1 42 ? 4.504 -30.359 -6.016 1 80.56 42 SER B C 1
ATOM 731 O O . SER B 1 42 ? 4.879 -31.531 -5.93 1 80.56 42 SER B O 1
ATOM 733 N N . ASN B 1 43 ? 3.496 -30.031 -6.605 1 72.25 43 ASN B N 1
ATOM 734 C CA . ASN B 1 43 ? 2.719 -31.047 -7.309 1 72.25 43 ASN B CA 1
ATOM 735 C C . ASN B 1 43 ? 3.291 -31.328 -8.695 1 72.25 43 ASN B C 1
ATOM 737 O O . ASN B 1 43 ? 2.906 -32.312 -9.344 1 72.25 43 ASN B O 1
ATOM 741 N N . SER B 1 44 ? 4.109 -30.422 -9.258 1 59.91 44 SER B N 1
ATOM 742 C CA . SER B 1 44 ? 4.727 -30.766 -10.539 1 59.91 44 SER B CA 1
ATOM 743 C C . SER B 1 44 ? 5.992 -31.594 -10.336 1 59.91 44 SER B C 1
ATOM 745 O O . SER B 1 44 ? 6.785 -31.312 -9.43 1 59.91 44 SER B O 1
#

Organism: NCBI:txid411473